Protein AF-A0A0G0Y958-F1 (afdb_monomer)

Mean predicted aligned error: 5.37 Å

Solvent-accessible surface area (backbone atoms only — not comparable to full-atom values): 4695 Å² total; per-residue (Å²): 80,74,34,38,37,33,47,92,94,42,80,41,70,35,59,35,92,59,84,81,53,66,73,34,78,46,48,23,89,68,45,71,31,64,70,59,19,53,45,32,38,72,76,32,74,33,34,26,27,33,39,72,66,56,70,41,77,39,83,89,78,73,44,82,33,48,27,34,33,53,40,44,68,85,65,81,70,81,88,88,131

Structure (mmCIF, N/CA/C/O backbone):
data_AF-A0A0G0Y958-F1
#
_entry.id   AF-A0A0G0Y958-F1
#
loop_
_atom_site.group_PDB
_atom_site.id
_atom_site.type_symbol
_atom_site.label_atom_id
_atom_site.label_alt_id
_atom_site.label_comp_id
_atom_site.label_asym_id
_atom_site.label_entity_id
_atom_site.label_seq_id
_atom_site.pdbx_PDB_ins_code
_atom_site.Cartn_x
_atom_site.Cartn_y
_atom_site.Cartn_z
_atom_site.occupancy
_atom_site.B_iso_or_equiv
_atom_site.auth_seq_id
_atom_site.auth_comp_id
_atom_site.auth_asym_id
_atom_site.auth_atom_id
_atom_site.pdbx_PDB_model_num
ATOM 1 N N . MET A 1 1 ? 3.356 -9.518 -8.609 1.00 86.88 1 MET A N 1
ATOM 2 C C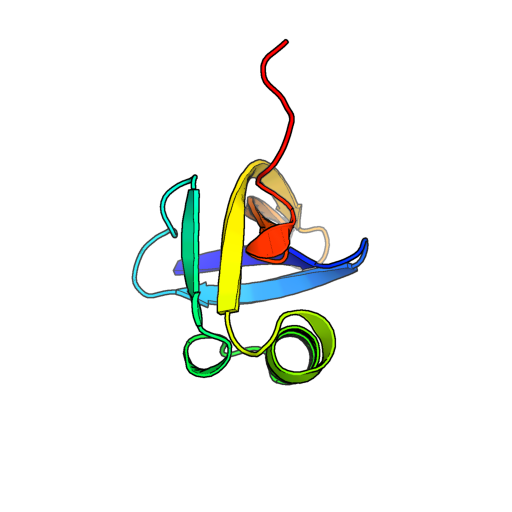A . MET A 1 1 ? 3.618 -8.242 -9.304 1.00 86.88 1 MET A CA 1
ATOM 3 C C . MET A 1 1 ? 4.053 -7.176 -8.306 1.00 86.88 1 MET A C 1
ATOM 5 O O . MET A 1 1 ? 3.450 -7.067 -7.247 1.00 86.88 1 MET A O 1
ATOM 9 N N . LEU A 1 2 ? 5.108 -6.410 -8.609 1.00 90.25 2 LEU A N 1
ATOM 10 C CA . LEU A 1 2 ? 5.518 -5.300 -7.743 1.00 90.25 2 LEU A CA 1
ATOM 11 C C . LEU A 1 2 ? 4.717 -4.042 -8.099 1.00 90.25 2 LEU A C 1
ATOM 13 O O . LEU A 1 2 ? 4.65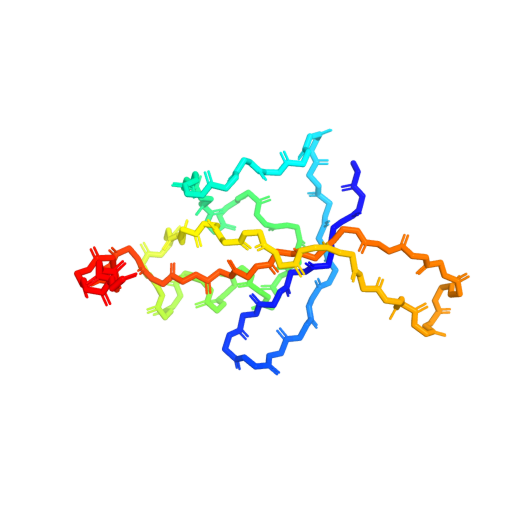1 -3.673 -9.270 1.00 90.25 2 LEU A O 1
ATOM 17 N N . VAL A 1 3 ? 4.135 -3.398 -7.091 1.00 92.69 3 VAL A N 1
ATOM 18 C CA . VAL A 1 3 ? 3.295 -2.202 -7.214 1.00 92.69 3 VAL A CA 1
ATOM 19 C C . VAL A 1 3 ? 3.866 -1.107 -6.316 1.00 92.69 3 VAL A C 1
ATOM 21 O O . VAL A 1 3 ? 4.319 -1.379 -5.199 1.00 92.69 3 VAL A O 1
ATOM 24 N N . LEU A 1 4 ? 3.856 0.130 -6.810 1.00 94.12 4 LEU A N 1
ATOM 25 C CA . LEU A 1 4 ? 4.197 1.308 -6.025 1.00 94.12 4 LEU A CA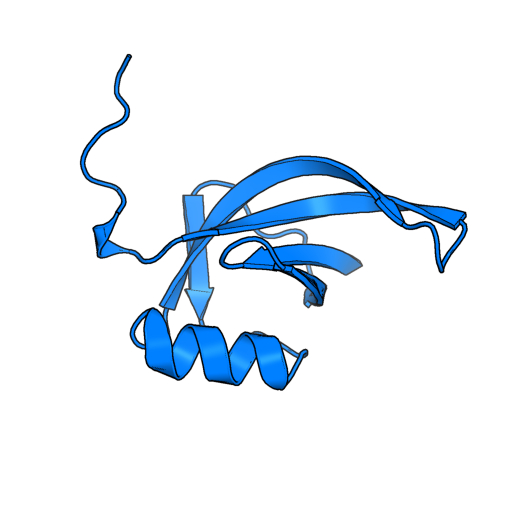 1
ATOM 26 C C . LEU A 1 4 ? 2.948 1.771 -5.265 1.00 94.12 4 LEU A C 1
ATOM 28 O O . LEU A 1 4 ? 1.927 2.095 -5.865 1.00 94.12 4 LEU A O 1
ATOM 32 N N . VAL A 1 5 ? 3.016 1.775 -3.943 1.00 94.25 5 VAL A N 1
ATOM 33 C CA . VAL A 1 5 ? 1.897 2.068 -3.050 1.00 94.25 5 VAL A CA 1
ATOM 34 C C . VAL A 1 5 ? 2.164 3.377 -2.324 1.00 94.25 5 VAL A C 1
ATOM 36 O O . VAL A 1 5 ? 3.061 3.449 -1.493 1.00 94.25 5 VAL A O 1
ATOM 39 N N . ALA A 1 6 ? 1.380 4.408 -2.613 1.00 93.31 6 ALA A N 1
ATOM 40 C CA . ALA A 1 6 ? 1.381 5.650 -1.859 1.00 93.31 6 ALA A CA 1
ATOM 41 C C . ALA A 1 6 ? 0.498 5.514 -0.610 1.00 93.31 6 ALA A C 1
ATOM 43 O O . ALA A 1 6 ? -0.627 5.020 -0.673 1.00 93.31 6 ALA A O 1
ATOM 44 N N . CYS A 1 7 ? 0.990 5.966 0.537 1.00 92.81 7 CYS A N 1
ATOM 45 C CA . CYS A 1 7 ? 0.222 6.046 1.773 1.00 92.81 7 CYS A CA 1
ATOM 46 C C . CYS A 1 7 ? 0.627 7.312 2.528 1.00 92.81 7 CYS A C 1
ATOM 48 O O . CYS A 1 7 ? 1.780 7.464 2.937 1.00 92.81 7 CYS A O 1
ATOM 50 N N . GLY A 1 8 ? -0.318 8.246 2.687 1.00 85.06 8 GLY A N 1
ATOM 51 C CA . GLY A 1 8 ? -0.103 9.513 3.392 1.00 85.06 8 GLY A CA 1
ATOM 52 C C . GLY A 1 8 ? 1.134 10.278 2.907 1.00 85.06 8 GLY A C 1
ATOM 53 O O . GLY A 1 8 ? 1.986 10.634 3.725 1.00 85.06 8 GLY A O 1
ATOM 54 N N . GLY A 1 9 ? 1.257 10.454 1.585 1.00 85.19 9 GLY A N 1
ATOM 55 C CA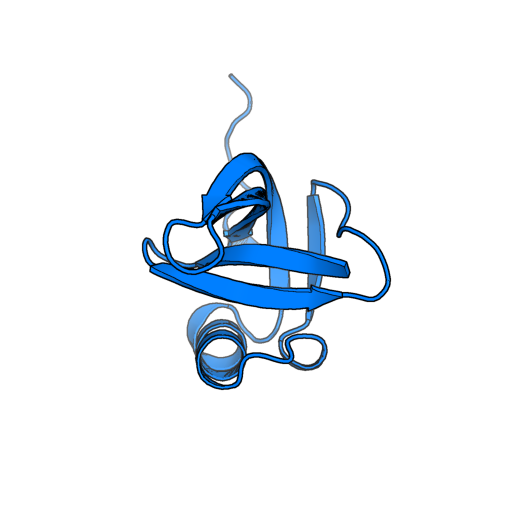 . GLY A 1 9 ? 2.337 11.205 0.930 1.00 85.19 9 GLY A CA 1
ATOM 56 C C . GLY A 1 9 ? 3.692 10.493 0.830 1.00 85.19 9 GLY A C 1
ATOM 57 O O . GLY A 1 9 ? 4.655 11.107 0.380 1.00 85.19 9 GLY A O 1
ATOM 58 N N . GLN A 1 10 ? 3.788 9.229 1.248 1.00 90.19 10 GLN A N 1
ATOM 59 C CA . GLN A 1 10 ? 5.003 8.416 1.137 1.00 90.19 10 GLN A CA 1
ATOM 60 C C . GLN A 1 10 ? 4.770 7.226 0.210 1.00 90.19 10 GLN A C 1
ATOM 62 O O . GLN A 1 10 ? 3.719 6.595 0.285 1.00 90.19 10 GLN A O 1
ATOM 67 N N . ASP A 1 11 ? 5.756 6.913 -0.628 1.00 92.12 11 ASP A N 1
ATOM 68 C CA . ASP A 1 11 ? 5.704 5.791 -1.563 1.00 92.12 11 ASP A CA 1
ATOM 69 C C . ASP A 1 11 ? 6.428 4.566 -0.983 1.00 92.12 11 ASP A C 1
ATOM 71 O O . ASP A 1 11 ? 7.533 4.662 -0.448 1.00 92.12 11 ASP A O 1
ATOM 75 N N . TYR A 1 12 ? 5.805 3.401 -1.128 1.00 92.81 12 TYR A N 1
ATOM 76 C CA . TYR A 1 12 ? 6.283 2.110 -0.648 1.00 92.81 12 TYR A CA 1
ATOM 77 C C . TYR A 1 12 ? 6.234 1.098 -1.789 1.00 92.81 12 TYR A C 1
ATOM 79 O O . TYR A 1 12 ? 5.302 1.091 -2.586 1.00 92.81 12 TYR A O 1
ATOM 87 N N . GLN A 1 13 ? 7.203 0.193 -1.857 1.00 92.75 13 GLN A N 1
ATOM 88 C CA . GLN A 1 13 ? 7.131 -0.935 -2.783 1.00 92.75 13 GLN A CA 1
ATOM 89 C C . GLN A 1 13 ? 6.473 -2.117 -2.091 1.00 92.75 13 GLN A C 1
ATOM 91 O O . GLN A 1 13 ? 6.889 -2.507 -0.997 1.00 92.75 13 GLN A O 1
ATOM 96 N N . ASN A 1 14 ? 5.470 -2.698 -2.741 1.00 93.69 14 ASN A N 1
ATOM 97 C CA . ASN A 1 14 ? 4.793 -3.868 -2.217 1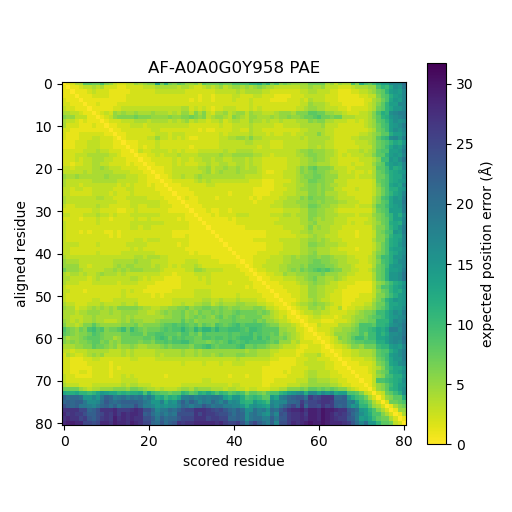.00 93.69 14 ASN A CA 1
ATOM 98 C C . ASN A 1 14 ? 4.519 -4.892 -3.319 1.00 93.69 14 ASN A C 1
ATOM 100 O O . ASN A 1 14 ? 4.267 -4.537 -4.472 1.00 93.69 14 ASN A O 1
ATOM 104 N N . TYR A 1 15 ? 4.607 -6.170 -2.967 1.00 92.56 15 TYR A N 1
ATOM 105 C CA . TYR A 1 15 ? 4.313 -7.264 -3.880 1.00 92.56 15 TYR A CA 1
ATOM 106 C C . TYR A 1 15 ? 2.882 -7.748 -3.651 1.00 92.56 15 TYR A C 1
ATOM 108 O O . TYR A 1 15 ? 2.505 -8.028 -2.517 1.00 92.56 15 TYR A O 1
ATOM 116 N N . PHE A 1 16 ? 2.124 -7.882 -4.734 1.00 91.56 16 PHE A N 1
ATOM 117 C CA . PHE A 1 16 ? 0.786 -8.474 -4.751 1.00 91.56 16 PHE A CA 1
ATOM 118 C C . PHE A 1 16 ? 0.724 -9.567 -5.813 1.00 91.56 16 PHE A C 1
ATOM 120 O O . PHE A 1 16 ? 1.385 -9.435 -6.842 1.00 91.56 16 PHE A O 1
ATOM 127 N N . ASP A 1 17 ? -0.053 -10.629 -5.615 1.00 92.12 17 ASP A N 1
ATOM 128 C CA . ASP A 1 17 ? -0.179 -11.693 -6.625 1.00 92.12 17 ASP A CA 1
ATOM 129 C C . ASP A 1 17 ? -0.773 -11.161 -7.940 1.00 92.12 17 ASP A C 1
ATOM 131 O O . ASP A 1 17 ? -0.250 -11.442 -9.020 1.00 92.12 17 ASP A O 1
ATOM 135 N N . GLU A 1 18 ? -1.764 -10.277 -7.830 1.00 92.25 18 GLU A N 1
ATOM 136 C CA . GLU A 1 18 ? -2.354 -9.494 -8.917 1.00 92.25 18 GLU A CA 1
ATOM 137 C C . GLU A 1 18 ? -2.390 -7.999 -8.564 1.00 92.25 18 GLU A C 1
ATOM 139 O O . GLU A 1 18 ? -2.242 -7.625 -7.401 1.00 92.25 18 GLU A O 1
ATOM 144 N N . ILE A 1 19 ? -2.553 -7.118 -9.557 1.00 90.88 19 ILE A N 1
ATOM 145 C CA . ILE A 1 19 ? -2.710 -5.682 -9.284 1.00 90.88 19 ILE A CA 1
ATOM 146 C C . ILE A 1 19 ? -4.037 -5.481 -8.537 1.00 90.88 19 ILE A C 1
ATOM 148 O O . ILE A 1 19 ? -5.076 -5.866 -9.077 1.00 90.88 19 ILE A O 1
ATOM 152 N N . PRO A 1 20 ? -4.039 -4.847 -7.349 1.00 92.44 20 PRO A N 1
ATOM 153 C CA . PRO A 1 20 ? -5.276 -4.572 -6.631 1.00 92.44 20 PRO A CA 1
ATOM 154 C C . PRO A 1 20 ? -6.240 -3.733 -7.472 1.00 92.44 20 PRO A C 1
ATOM 156 O O . PRO A 1 20 ? -5.839 -2.743 -8.092 1.00 92.44 20 PRO A O 1
ATOM 159 N N . GLN A 1 21 ? -7.517 -4.116 -7.484 1.00 92.00 21 GLN A N 1
ATOM 160 C CA . GLN A 1 21 ? -8.529 -3.379 -8.236 1.00 92.00 21 GLN A CA 1
ATOM 161 C C . GLN A 1 21 ? -8.762 -1.992 -7.614 1.00 92.00 21 GLN A C 1
ATOM 163 O O . GLN A 1 21 ? -8.695 -1.853 -6.387 1.00 92.00 21 GLN A O 1
ATOM 168 N N . PRO A 1 22 ? -9.064 -0.961 -8.420 1.00 90.00 22 PRO A N 1
ATOM 169 C CA . PRO A 1 22 ? -9.543 0.310 -7.890 1.00 90.00 22 PRO A CA 1
ATOM 170 C C . PRO A 1 22 ? -10.746 0.083 -6.965 1.00 90.00 22 PRO A C 1
ATOM 172 O O . PRO A 1 22 ? -11.563 -0.795 -7.224 1.00 90.00 22 PRO A O 1
ATOM 175 N N . GLU A 1 23 ? -10.827 0.850 -5.881 1.00 89.81 23 GLU A N 1
ATOM 176 C CA . GLU A 1 23 ? -11.896 0.814 -4.867 1.00 89.81 23 GLU A CA 1
ATOM 177 C C . GLU A 1 23 ? -11.989 -0.496 -4.063 1.00 89.81 23 GLU A C 1
ATOM 179 O O . GLU A 1 23 ? -12.817 -0.619 -3.159 1.00 89.81 23 GLU A O 1
ATOM 184 N N . SER A 1 24 ? -11.099 -1.461 -4.320 1.00 93.38 24 SER A N 1
ATOM 185 C CA . SER A 1 24 ? -10.986 -2.671 -3.505 1.00 93.38 24 SER A CA 1
ATOM 186 C C . SER A 1 24 ? -10.419 -2.375 -2.115 1.00 93.38 24 SER A C 1
ATOM 188 O O . SER A 1 24 ? -9.745 -1.366 -1.889 1.00 93.38 24 SER A O 1
ATOM 190 N N . ILE A 1 25 ? -10.693 -3.278 -1.171 1.00 93.88 25 ILE A N 1
ATOM 191 C CA . ILE A 1 25 ? -10.150 -3.215 0.185 1.00 93.88 25 ILE A CA 1
ATOM 192 C C . ILE A 1 25 ? -8.903 -4.090 0.253 1.00 93.88 25 ILE A C 1
ATOM 194 O O . ILE A 1 25 ? -8.966 -5.276 -0.056 1.00 93.88 25 ILE A O 1
ATOM 198 N N . VAL A 1 26 ? -7.809 -3.513 0.739 1.00 94.12 26 VAL A N 1
ATOM 199 C CA . VAL A 1 26 ? -6.585 -4.229 1.103 1.00 94.12 26 VAL A CA 1
ATOM 200 C C . VAL A 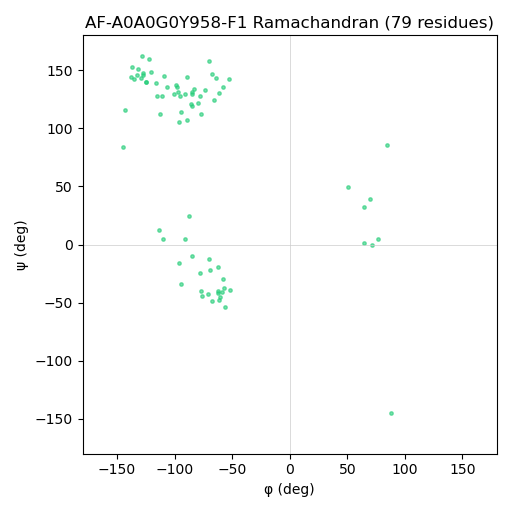1 26 ? -6.472 -4.275 2.620 1.00 94.12 26 VAL A C 1
ATOM 202 O O . VAL A 1 26 ? -6.683 -3.271 3.312 1.00 94.12 26 VAL A O 1
ATOM 205 N N . ARG A 1 27 ? -6.129 -5.447 3.156 1.00 93.62 27 ARG A N 1
ATOM 206 C CA . ARG A 1 27 ? -5.854 -5.616 4.589 1.00 93.62 27 ARG A CA 1
ATOM 207 C C . ARG A 1 27 ? -4.382 -5.352 4.867 1.00 93.62 27 ARG A C 1
ATOM 209 O O . ARG A 1 27 ? -3.518 -5.757 4.099 1.00 93.62 27 ARG A O 1
ATOM 216 N N . GLY A 1 28 ? -4.075 -4.758 6.018 1.00 91.75 28 GLY A N 1
ATOM 217 C CA . GLY A 1 28 ? -2.694 -4.550 6.465 1.00 91.75 28 GLY A CA 1
ATOM 218 C C . GLY A 1 28 ? -1.869 -5.842 6.435 1.00 91.75 28 GLY A C 1
ATOM 219 O O . GLY A 1 28 ? -0.734 -5.840 5.972 1.00 91.75 28 GLY A O 1
ATOM 220 N N . SER A 1 29 ? -2.476 -6.971 6.811 1.00 93.00 29 SER A N 1
ATOM 221 C CA . SER A 1 29 ? -1.848 -8.298 6.792 1.00 93.00 29 SER A CA 1
ATOM 222 C C . SER A 1 29 ? -1.431 -8.798 5.404 1.00 93.00 29 SER A C 1
ATOM 224 O O . SER A 1 29 ? -0.613 -9.706 5.316 1.00 93.00 29 SER A O 1
ATOM 226 N N . GLU A 1 30 ? -1.992 -8.242 4.328 1.00 92.19 30 GLU A N 1
ATOM 227 C CA . GLU A 1 30 ? -1.645 -8.587 2.941 1.00 92.19 30 GLU A CA 1
ATOM 228 C C . GLU A 1 30 ? -0.424 -7.788 2.447 1.00 92.19 30 GLU A C 1
ATOM 230 O O . GLU A 1 30 ? 0.135 -8.082 1.391 1.00 92.19 30 GLU A O 1
ATOM 235 N N . LEU A 1 31 ? 0.019 -6.777 3.207 1.00 94.88 31 LEU A N 1
ATOM 236 C CA . LEU A 1 31 ? 1.123 -5.899 2.835 1.00 94.88 31 LEU A CA 1
ATOM 237 C C . LEU A 1 31 ? 2.468 -6.513 3.254 1.00 94.88 31 LEU A C 1
ATOM 239 O O . LEU A 1 31 ? 2.719 -6.743 4.436 1.00 94.88 31 LEU A O 1
ATOM 243 N N . GLN A 1 32 ? 3.353 -6.741 2.279 1.00 94.25 32 GLN A N 1
ATOM 244 C CA . GLN A 1 32 ? 4.696 -7.298 2.499 1.00 94.25 32 GLN A CA 1
ATOM 245 C C . GLN A 1 32 ? 5.684 -6.255 3.031 1.00 94.25 32 GLN A C 1
ATOM 247 O O . GLN A 1 32 ? 6.672 -6.597 3.677 1.00 94.25 32 GLN A O 1
ATOM 252 N N . ASN A 1 33 ? 5.439 -4.969 2.765 1.00 95.25 33 ASN A N 1
ATOM 253 C CA . ASN A 1 33 ? 6.244 -3.898 3.334 1.00 95.25 33 ASN A CA 1
ATOM 254 C C . ASN A 1 33 ? 5.844 -3.659 4.799 1.00 95.25 33 ASN A C 1
ATOM 256 O O . ASN A 1 33 ? 4.746 -3.183 5.080 1.00 95.25 33 ASN A O 1
ATOM 260 N N . GLU A 1 34 ? 6.748 -3.979 5.723 1.00 95.44 34 GLU A N 1
ATOM 261 C CA . GLU A 1 34 ? 6.527 -3.906 7.173 1.00 95.44 34 GLU A CA 1
ATOM 262 C C . GLU A 1 34 ? 6.148 -2.505 7.677 1.00 95.44 34 GLU A C 1
ATOM 264 O O . GLU A 1 34 ? 5.272 -2.373 8.535 1.00 95.44 34 GLU A O 1
ATOM 269 N N . ASP A 1 35 ? 6.785 -1.455 7.155 1.00 94.81 35 ASP A N 1
ATOM 270 C CA . ASP A 1 35 ? 6.518 -0.079 7.585 1.00 94.81 35 ASP A CA 1
ATOM 271 C C . ASP A 1 35 ? 5.148 0.392 7.095 1.00 94.81 35 ASP A C 1
ATOM 273 O O . ASP A 1 35 ? 4.367 0.956 7.867 1.00 94.81 35 ASP A O 1
ATOM 277 N N . LEU A 1 36 ? 4.817 0.082 5.838 1.00 95.81 36 LEU A N 1
ATOM 278 C CA . LEU A 1 36 ? 3.489 0.316 5.283 1.00 95.81 36 LEU A CA 1
ATOM 279 C C . LEU A 1 36 ? 2.418 -0.461 6.062 1.00 95.81 36 LEU A C 1
ATOM 281 O O . LEU A 1 36 ? 1.387 0.113 6.415 1.00 95.81 36 LEU A O 1
ATOM 285 N N . ARG A 1 37 ? 2.667 -1.742 6.372 1.00 96.25 37 ARG A N 1
ATOM 286 C CA . ARG A 1 37 ? 1.749 -2.582 7.155 1.00 96.25 37 ARG A CA 1
ATOM 287 C C . ARG A 1 37 ? 1.434 -1.948 8.500 1.00 96.25 37 ARG A C 1
ATOM 289 O O . ARG A 1 37 ? 0.265 -1.722 8.803 1.00 96.25 37 ARG A O 1
ATOM 296 N N . LYS A 1 38 ? 2.467 -1.605 9.277 1.00 94.88 38 LYS A N 1
ATOM 297 C CA . LYS A 1 38 ? 2.303 -0.964 10.592 1.00 94.88 38 LYS A CA 1
ATOM 298 C C . LYS A 1 38 ? 1.509 0.331 10.494 1.00 94.88 38 LYS A C 1
ATOM 300 O O . LYS A 1 38 ? 0.716 0.635 11.384 1.00 94.88 38 LYS A O 1
ATOM 305 N N . ARG A 1 39 ? 1.715 1.094 9.420 1.00 94.12 39 ARG A N 1
ATOM 306 C CA . ARG A 1 39 ? 0.994 2.341 9.182 1.00 94.12 39 ARG A CA 1
ATOM 307 C C . ARG A 1 39 ? -0.487 2.094 8.911 1.00 94.12 39 ARG A C 1
ATOM 309 O O . ARG A 1 39 ? -1.319 2.695 9.579 1.00 94.12 39 ARG A O 1
ATOM 316 N N . VAL A 1 40 ? -0.822 1.159 8.023 1.00 93.69 40 VAL A N 1
ATOM 317 C CA . VAL A 1 40 ? -2.218 0.780 7.733 1.00 93.69 40 VAL A CA 1
ATOM 318 C C . VAL A 1 40 ? -2.916 0.200 8.969 1.00 93.69 40 VAL A C 1
ATOM 320 O O . VAL A 1 40 ? -4.060 0.551 9.259 1.00 93.69 40 VAL A O 1
ATOM 323 N N . GLU A 1 41 ? -2.234 -0.640 9.747 1.00 93.94 41 GLU A N 1
ATOM 324 C CA . GLU A 1 41 ? -2.761 -1.187 11.005 1.00 93.94 41 GLU A CA 1
ATOM 325 C C . GLU A 1 41 ? -3.057 -0.091 12.031 1.00 93.94 41 GLU A C 1
ATOM 327 O O . GLU A 1 41 ? -4.150 -0.046 12.596 1.00 93.94 41 GLU A O 1
ATOM 332 N N . LYS A 1 42 ? -2.109 0.829 12.233 1.00 92.12 42 LYS A N 1
ATOM 333 C CA . LYS A 1 42 ? -2.214 1.883 13.244 1.00 92.12 42 LYS A CA 1
ATOM 334 C C . LYS A 1 42 ? -3.160 3.014 12.844 1.00 92.12 42 LYS A C 1
ATOM 336 O O . LYS A 1 42 ? -3.917 3.496 13.681 1.00 92.12 42 LYS A O 1
ATOM 341 N N . GLU A 1 43 ? -3.077 3.479 11.602 1.00 91.19 43 GLU A N 1
ATOM 342 C CA . GLU A 1 43 ? -3.751 4.701 11.150 1.00 91.19 43 GLU A CA 1
ATOM 343 C C . GLU A 1 43 ? -5.113 4.401 10.518 1.00 91.19 43 GLU A C 1
ATOM 345 O O . GLU A 1 43 ? -6.037 5.201 10.666 1.00 91.19 43 GLU A O 1
ATOM 350 N N . PHE A 1 44 ? -5.268 3.261 9.830 1.00 90.62 44 PHE A N 1
ATOM 351 C CA . PHE A 1 44 ? -6.473 2.954 9.043 1.00 90.62 44 PHE A CA 1
ATOM 352 C C . PHE A 1 44 ? -7.329 1.828 9.648 1.00 90.62 44 PHE A C 1
ATOM 354 O O . PHE A 1 44 ? -8.342 1.436 9.072 1.00 90.62 44 PHE A O 1
ATOM 361 N N . GLY A 1 45 ? -6.970 1.320 10.833 1.00 89.00 45 GLY A N 1
ATOM 362 C CA . GLY A 1 45 ? -7.714 0.245 11.495 1.00 89.00 45 GLY A CA 1
ATOM 363 C C . GLY A 1 45 ? -7.579 -1.095 10.770 1.00 89.00 45 GLY A C 1
ATOM 364 O O . GLY A 1 45 ? -8.554 -1.834 10.647 1.00 89.00 45 GLY A O 1
ATOM 365 N N . CYS A 1 46 ? -6.372 -1.385 10.273 1.00 91.38 46 CYS A N 1
ATOM 366 C CA . CYS A 1 46 ? -5.989 -2.622 9.579 1.00 91.38 46 CYS A CA 1
ATOM 367 C C . CYS A 1 46 ? -6.562 -2.814 8.171 1.00 91.38 46 CYS A C 1
ATOM 369 O O . CYS A 1 46 ? -6.243 -3.822 7.540 1.00 91.38 46 CYS A O 1
ATOM 371 N N . ILE A 1 47 ? -7.366 -1.883 7.659 1.00 93.69 47 ILE A N 1
ATOM 372 C CA . ILE A 1 47 ? -7.945 -1.963 6.315 1.00 93.69 47 ILE A CA 1
ATOM 373 C C . ILE A 1 47 ? -7.831 -0.627 5.591 1.00 93.69 47 ILE A C 1
ATOM 375 O O . ILE A 1 47 ? -7.993 0.434 6.188 1.00 93.69 47 ILE A O 1
ATOM 379 N N . ALA A 1 48 ? -7.573 -0.686 4.290 1.00 94.12 48 ALA A N 1
ATOM 380 C CA . ALA A 1 48 ? -7.444 0.479 3.432 1.00 94.12 48 ALA A CA 1
ATOM 381 C C . ALA A 1 48 ? -8.167 0.249 2.106 1.00 94.12 48 ALA A C 1
ATOM 383 O O . ALA A 1 48 ? -8.287 -0.886 1.654 1.00 94.12 48 ALA A O 1
ATOM 384 N N . VAL A 1 49 ? -8.619 1.322 1.474 1.00 94.31 49 VAL A N 1
ATOM 385 C CA . VAL A 1 49 ? -9.201 1.308 0.133 1.00 94.31 49 VAL A CA 1
ATOM 386 C C . VAL A 1 49 ? -8.153 1.729 -0.874 1.00 94.31 49 VAL A C 1
ATOM 388 O O . VAL A 1 49 ? -7.392 2.670 -0.643 1.00 94.31 49 VAL A O 1
ATOM 391 N N . VAL A 1 50 ? -8.127 1.014 -1.989 1.00 94.19 50 VAL A N 1
ATOM 392 C CA . VAL A 1 50 ? -7.210 1.239 -3.096 1.00 94.19 50 VAL A CA 1
ATOM 393 C C . VAL A 1 50 ? -7.761 2.316 -4.020 1.00 94.19 50 VAL A C 1
ATOM 395 O O . VAL A 1 50 ? -8.888 2.229 -4.497 1.00 94.19 50 VAL A O 1
ATOM 398 N N . LYS A 1 51 ? -6.933 3.295 -4.365 1.00 93.94 51 LYS A N 1
ATOM 399 C CA . LYS A 1 51 ? -7.163 4.216 -5.477 1.00 93.94 51 LYS A CA 1
ATOM 400 C C . LYS A 1 51 ? -6.089 3.996 -6.530 1.00 93.94 51 LYS A C 1
ATOM 402 O O . LYS A 1 51 ? -4.903 4.024 -6.219 1.00 93.94 51 LYS A O 1
ATOM 407 N N . TYR A 1 52 ? -6.486 3.779 -7.779 1.00 93.06 52 TYR A N 1
ATOM 408 C CA . TYR A 1 52 ? -5.526 3.665 -8.873 1.00 93.06 52 TYR A CA 1
ATOM 409 C C . TYR A 1 52 ? -5.031 5.049 -9.297 1.00 93.06 52 TYR A C 1
ATOM 411 O O . TYR A 1 52 ? -5.833 5.938 -9.583 1.00 93.06 52 TYR A O 1
ATOM 419 N N . CYS A 1 53 ? -3.710 5.218 -9.353 1.00 91.69 53 CYS A N 1
ATOM 420 C CA . CYS A 1 53 ? -3.057 6.492 -9.658 1.00 91.69 53 CYS A CA 1
ATOM 421 C C . CYS A 1 53 ? -2.297 6.461 -10.993 1.00 91.69 53 CYS A C 1
ATOM 423 O O . CYS A 1 53 ? -1.525 7.375 -11.277 1.00 91.69 53 CYS A O 1
ATOM 425 N N . GLY A 1 54 ? -2.507 5.432 -11.820 1.00 91.25 54 GLY A N 1
ATOM 426 C CA . GLY A 1 54 ? -1.831 5.287 -13.106 1.00 91.25 54 GLY A CA 1
ATOM 427 C C . GLY A 1 54 ? -0.499 4.551 -13.004 1.00 91.25 54 GLY A C 1
ATOM 428 O O . GLY A 1 54 ? -0.328 3.612 -12.220 1.00 91.25 54 GLY A O 1
ATOM 429 N N . ALA A 1 55 ? 0.445 4.982 -13.831 1.00 91.50 55 ALA A N 1
ATOM 430 C CA . ALA A 1 55 ? 1.815 4.504 -13.832 1.00 91.50 55 ALA A CA 1
ATOM 431 C C . ALA A 1 55 ? 2.754 5.594 -13.298 1.00 91.50 55 ALA A C 1
ATOM 433 O O . ALA A 1 55 ? 2.531 6.785 -13.518 1.00 91.50 55 ALA A O 1
ATOM 434 N N . ALA A 1 56 ? 3.795 5.189 -12.581 1.00 91.81 56 ALA A N 1
ATOM 435 C CA . ALA A 1 56 ? 4.820 6.069 -12.046 1.00 91.81 56 ALA A CA 1
ATOM 436 C C . ALA A 1 56 ? 6.209 5.507 -12.340 1.00 91.81 56 ALA A C 1
ATOM 438 O O . ALA A 1 56 ? 6.424 4.295 -12.343 1.00 91.81 56 ALA A O 1
ATOM 439 N N . TRP A 1 57 ? 7.162 6.404 -12.571 1.00 87.62 57 TRP A N 1
ATOM 440 C CA . TRP A 1 57 ? 8.550 6.030 -12.797 1.00 87.62 57 TRP A CA 1
ATOM 441 C C . TRP A 1 57 ? 9.255 5.735 -11.470 1.00 87.62 57 TRP A C 1
ATOM 443 O O . TRP A 1 57 ? 9.345 6.614 -10.611 1.00 87.62 57 TRP A O 1
ATOM 453 N N . ASP A 1 58 ? 9.791 4.524 -11.315 1.00 83.69 58 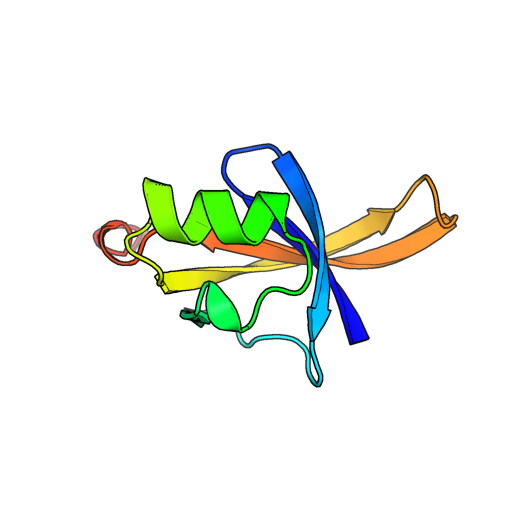ASP A N 1
ATOM 454 C CA . ASP A 1 58 ? 10.657 4.179 -10.189 1.00 83.69 58 ASP A CA 1
ATOM 455 C C . ASP A 1 58 ? 12.113 4.496 -10.556 1.00 83.69 58 ASP A C 1
ATOM 457 O O . ASP A 1 58 ? 12.741 3.812 -11.369 1.00 83.69 58 ASP A O 1
ATOM 461 N N . SER A 1 59 ? 12.660 5.561 -9.968 1.00 76.75 59 SER A N 1
ATOM 462 C CA . SER A 1 59 ? 14.016 6.038 -10.266 1.00 76.75 59 SER A CA 1
ATOM 463 C C . SER A 1 59 ? 15.124 5.105 -9.774 1.00 76.75 59 SER A C 1
ATOM 465 O O . SER A 1 59 ? 16.229 5.157 -10.310 1.00 76.75 59 SER A O 1
ATOM 467 N N . ILE A 1 60 ? 14.846 4.246 -8.789 1.00 79.00 60 ILE A N 1
ATOM 468 C CA . ILE A 1 60 ? 15.821 3.295 -8.239 1.00 79.00 60 ILE A CA 1
ATOM 469 C C . ILE A 1 60 ? 15.979 2.109 -9.192 1.00 79.00 60 ILE A C 1
ATOM 471 O O . ILE A 1 60 ? 17.087 1.620 -9.410 1.00 79.00 60 ILE A O 1
ATOM 475 N N . ARG A 1 61 ? 14.869 1.642 -9.768 1.00 78.38 61 ARG A N 1
ATOM 476 C CA . ARG A 1 61 ? 14.830 0.466 -10.646 1.00 78.38 61 ARG A CA 1
ATOM 477 C C . ARG A 1 61 ? 14.898 0.814 -12.131 1.00 78.38 61 ARG A C 1
ATOM 479 O O . ARG A 1 61 ? 15.158 -0.077 -12.934 1.00 78.38 61 ARG A O 1
ATOM 486 N N . GLY A 1 62 ? 14.665 2.075 -12.493 1.00 87.62 62 GLY A N 1
ATOM 487 C CA . GLY A 1 62 ? 14.665 2.540 -13.880 1.00 87.62 62 GLY A CA 1
ATOM 488 C C . GLY A 1 62 ? 13.546 1.921 -14.718 1.00 87.62 62 GLY A C 1
ATOM 489 O O . GLY A 1 62 ? 13.750 1.660 -15.902 1.00 87.62 62 GLY A O 1
ATOM 490 N N . ILE A 1 63 ? 12.396 1.635 -14.100 1.00 89.31 63 ILE A N 1
ATOM 491 C CA . ILE A 1 63 ? 11.236 1.034 -14.765 1.00 89.31 63 ILE A CA 1
ATOM 492 C C . ILE A 1 63 ? 9.958 1.800 -14.430 1.00 89.31 63 ILE A C 1
ATOM 494 O O . ILE A 1 63 ? 9.814 2.368 -13.346 1.00 89.31 63 ILE A O 1
ATOM 498 N N . GLU A 1 64 ? 9.009 1.772 -15.360 1.00 91.81 64 GLU A N 1
ATOM 499 C CA . GLU A 1 64 ? 7.642 2.204 -15.101 1.00 91.81 64 GLU A CA 1
ATOM 500 C C . GLU A 1 64 ? 6.919 1.151 -14.249 1.00 91.81 64 GLU A C 1
ATOM 502 O O . GLU A 1 64 ? 6.995 -0.052 -14.513 1.00 91.81 64 GLU A O 1
ATOM 507 N N . MET A 1 65 ? 6.232 1.605 -13.203 1.00 92.69 65 MET A N 1
ATOM 508 C CA . MET A 1 65 ? 5.497 0.760 -12.272 1.00 92.69 65 MET A CA 1
ATOM 509 C C . MET A 1 65 ? 4.060 1.239 -12.115 1.00 92.69 65 MET A C 1
ATOM 511 O O . MET A 1 65 ? 3.779 2.434 -12.102 1.00 92.69 65 MET A O 1
ATOM 515 N N . THR A 1 66 ? 3.139 0.300 -11.917 1.00 93.94 66 THR A N 1
ATOM 516 C CA . THR A 1 66 ? 1.778 0.630 -11.493 1.00 93.94 66 THR A CA 1
ATOM 517 C C . THR A 1 66 ? 1.806 1.324 -10.134 1.00 93.94 66 THR A C 1
ATOM 519 O O . THR A 1 66 ? 2.425 0.806 -9.200 1.00 93.94 66 THR A O 1
ATOM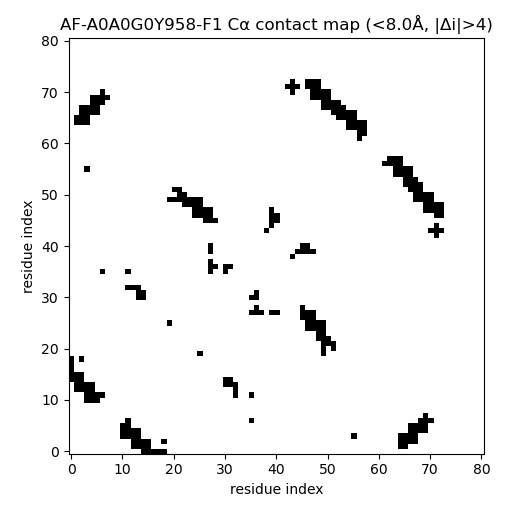 522 N N . LYS A 1 67 ? 1.117 2.467 -10.021 1.00 95.06 67 LYS A N 1
ATOM 523 C CA . LYS A 1 67 ? 0.973 3.220 -8.776 1.00 95.06 67 LYS A CA 1
ATOM 524 C C . LYS A 1 67 ? -0.464 3.165 -8.265 1.00 95.06 67 LYS A C 1
ATOM 526 O O . LYS A 1 67 ? -1.405 3.500 -8.984 1.00 95.06 67 LYS A O 1
ATOM 531 N N . ILE A 1 68 ? -0.615 2.789 -7.002 1.00 95.06 68 ILE A N 1
ATOM 532 C CA . ILE A 1 68 ? -1.872 2.871 -6.256 1.00 95.06 68 ILE A CA 1
ATOM 533 C C . ILE A 1 68 ? -1.675 3.723 -5.004 1.00 95.06 68 ILE A C 1
ATOM 535 O O . ILE A 1 68 ? -0.552 3.883 -4.535 1.00 95.06 68 ILE A O 1
ATOM 539 N N . GLU A 1 69 ? -2.755 4.247 -4.445 1.00 94.94 69 GLU A N 1
ATOM 540 C CA . GLU A 1 69 ? -2.763 4.978 -3.182 1.00 94.94 69 GLU A CA 1
ATOM 541 C C . GLU A 1 69 ? -3.761 4.346 -2.210 1.00 94.94 69 GLU A C 1
ATOM 543 O O . GLU A 1 69 ? -4.835 3.904 -2.618 1.00 94.94 69 GLU A O 1
ATOM 548 N N . LEU A 1 70 ? -3.389 4.271 -0.933 1.00 94.19 70 LEU A N 1
ATOM 549 C CA . LEU A 1 70 ? -4.222 3.711 0.126 1.00 94.19 70 LEU A CA 1
ATOM 550 C C . LEU A 1 70 ? -4.897 4.815 0.939 1.00 94.19 70 LEU A C 1
ATOM 552 O O . LEU A 1 70 ? -4.228 5.707 1.464 1.00 94.19 70 LEU A O 1
ATOM 556 N N . PHE A 1 71 ? -6.212 4.687 1.104 1.00 92.38 71 PHE A N 1
ATOM 557 C CA . PHE A 1 71 ? -7.042 5.582 1.910 1.00 92.38 71 PHE A CA 1
ATOM 558 C C . PHE A 1 71 ? -7.755 4.818 3.035 1.00 92.38 71 PHE A C 1
ATOM 560 O O . PHE A 1 71 ? -8.116 3.655 2.857 1.00 92.38 71 PHE A O 1
ATOM 567 N N . PRO A 1 72 ? -8.010 5.434 4.200 1.00 90.06 72 PRO A N 1
ATOM 568 C CA . PRO A 1 72 ? -8.844 4.825 5.228 1.00 90.06 72 PRO A CA 1
ATOM 569 C C . PRO A 1 72 ? -10.283 4.640 4.724 1.00 90.06 72 PRO A C 1
ATOM 571 O O . PRO A 1 72 ? -10.845 5.514 4.069 1.00 90.06 72 PRO A O 1
ATOM 574 N N . VAL A 1 73 ? -10.930 3.537 5.114 1.00 85.31 73 VAL A N 1
ATOM 575 C CA . VAL A 1 73 ? -12.301 3.195 4.672 1.00 85.31 73 VAL A CA 1
ATOM 576 C C . VAL A 1 73 ? -13.332 4.279 5.012 1.00 85.31 73 VAL A C 1
ATOM 578 O O . VAL A 1 73 ? -14.292 4.483 4.277 1.00 85.31 73 VAL A O 1
ATOM 581 N N . LYS A 1 74 ? -13.111 5.037 6.092 1.00 73.31 74 LYS A N 1
ATOM 582 C CA . LYS A 1 74 ? -13.989 6.147 6.499 1.00 73.31 74 LYS A CA 1
ATOM 583 C C . LYS A 1 74 ? -13.931 7.369 5.569 1.00 73.31 74 LYS A C 1
ATOM 585 O O . LYS A 1 74 ? -14.767 8.248 5.714 1.00 73.31 74 LYS A O 1
ATOM 590 N N . GLN A 1 75 ? -12.961 7.454 4.653 1.00 58.81 75 GLN A N 1
ATOM 591 C CA . GLN A 1 75 ? -12.797 8.601 3.749 1.00 58.81 75 GLN A CA 1
ATOM 592 C C . GLN A 1 75 ? -13.544 8.470 2.409 1.00 58.81 75 GLN A C 1
ATOM 594 O O . GLN A 1 75 ? -13.431 9.371 1.587 1.00 58.81 75 GLN A O 1
ATOM 599 N N . ILE A 1 76 ? -14.347 7.419 2.182 1.00 54.62 76 ILE A N 1
ATOM 600 C CA . ILE A 1 76 ? -15.205 7.321 0.976 1.00 54.62 76 ILE A CA 1
ATOM 601 C C . ILE A 1 76 ? -16.581 7.993 1.172 1.00 54.62 76 ILE A C 1
ATOM 603 O O . ILE A 1 76 ? -17.550 7.673 0.488 1.00 54.62 76 ILE A O 1
ATOM 607 N N . GLU A 1 77 ? -16.699 8.954 2.088 1.00 48.38 77 GLU A N 1
ATOM 608 C CA . GLU A 1 77 ? -17.758 9.959 1.994 1.00 48.38 77 GLU A CA 1
ATOM 609 C C . GLU A 1 77 ? -17.176 11.182 1.270 1.00 48.38 77 GLU A C 1
ATOM 611 O O . GLU A 1 77 ? -16.303 11.855 1.808 1.00 48.38 77 GLU A O 1
ATOM 616 N N . LEU A 1 78 ? -17.691 11.461 0.062 1.00 48.66 78 LEU A N 1
ATOM 617 C CA . LEU A 1 78 ? -17.482 12.664 -0.772 1.00 48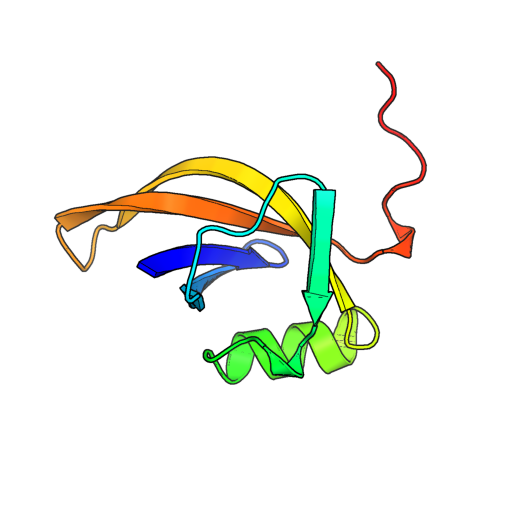.66 78 LEU A CA 1
ATOM 618 C C . LEU A 1 78 ? -16.237 12.711 -1.678 1.00 48.66 78 LEU A C 1
ATOM 620 O O . LEU A 1 78 ? -15.288 13.422 -1.381 1.00 48.66 78 LEU A O 1
ATOM 624 N N . VAL A 1 79 ? -16.344 12.141 -2.886 1.00 43.53 79 VAL A N 1
ATOM 625 C CA . VAL A 1 79 ? -16.166 12.920 -4.134 1.00 43.53 79 VAL A CA 1
ATOM 626 C C . VAL A 1 79 ? -17.129 12.362 -5.194 1.00 43.53 79 VAL A C 1
ATOM 628 O O . VAL A 1 79 ? -16.769 11.512 -5.997 1.00 43.53 79 VAL A O 1
ATOM 631 N N . HIS A 1 80 ? -18.379 12.823 -5.173 1.00 39.91 80 HIS A N 1
ATOM 632 C CA . HIS A 1 80 ? -19.161 12.962 -6.402 1.00 39.91 80 HIS A CA 1
ATOM 633 C C . HIS A 1 80 ? -19.000 14.426 -6.822 1.00 39.91 80 HIS A C 1
ATOM 635 O O . HIS A 1 80 ? -19.566 15.301 -6.165 1.00 39.91 80 HIS A O 1
ATOM 641 N N . VAL A 1 81 ? -18.199 14.691 -7.855 1.00 38.75 81 VAL A N 1
ATOM 642 C CA . VAL A 1 81 ? -18.215 15.951 -8.616 1.00 38.75 81 VAL A CA 1
ATOM 643 C C . VAL A 1 81 ? -18.140 15.596 -10.088 1.00 38.75 81 VAL A C 1
ATOM 645 O O . VAL A 1 81 ? -17.225 14.819 -10.437 1.00 38.75 81 VAL A O 1
#

Radius of gyration: 12.31 Å; Cα contacts (8 Å, |Δi|>4): 148; chains: 1; bounding box: 35×28×28 Å

Sequence (81 aa):
MLVLVACGGQDYQNYFDEIPQPESIVRGSELQNEDLRKRVEKEFGCIAVVKYCGAAWDSIRGIEMTKIELFPVKQIELVHV

Nearest PDB structures (foldseek):
  1igo-assembly2_B  TM=3.757E-01  e=9.510E+00  Bacillus subtilis

pLDDT: mean 87.56, std 13.16, range [38.75, 96.25]

Secondary structure (DSSP, 8-state):
-EEEEEETTEEEEEE-SSPPPTT-EEEGGG---HHHHHHHHHHHTTEEEEEEEEEEEETTTTEEEEEEEEEEGGG-S----

Organism: NCBI:txid1619131

Foldseek 3Di:
DWAWEAEPNDTDIFDDPDDDDAQDKDFLVRGPPPVSSVCCVPPQVRIWGKHWPAWDQDPVVRDIHTYIYTHRPVPPPDDPD